Protein AF-A0A318LCQ3-F1 (afdb_monomer_lite)

InterPro domains:
  IPR036527 SCP2 sterol-binding domain superfamily [G3DSA:3.30.1050.10] (1-75)

Organism: NCBI:txid1477506

Foldseek 3Di:
DWEQAPVVRWIWDWDADPNDTDIDGHDDPPDQFYWYDHPVCVVDPDQTHTPDHDSVVVCVVVVSDDPDDDDDDDPDD

Structure (mmCIF, N/CA/C/O backbone):
data_AF-A0A318LCQ3-F1
#
_entry.id   AF-A0A318LCQ3-F1
#
loop_
_atom_site.group_PDB
_atom_site.id
_atom_site.type_symbol
_atom_site.label_atom_id
_atom_site.label_alt_id
_atom_site.label_comp_id
_atom_site.label_asym_id
_atom_site.label_entity_id
_atom_site.label_seq_id
_atom_site.pdbx_PDB_ins_code
_atom_site.Cartn_x
_atom_site.Cartn_y
_atom_site.Cartn_z
_atom_site.occupancy
_atom_site.B_iso_or_equiv
_atom_site.auth_seq_id
_atom_site.auth_comp_id
_atom_site.auth_asym_id
_atom_site.auth_atom_id
_atom_site.pdbx_PDB_model_num
ATOM 1 N N . MET A 1 1 ? 2.378 -6.581 1.964 1.00 89.94 1 MET A N 1
ATOM 2 C CA . MET A 1 1 ? 2.310 -5.533 3.000 1.00 89.94 1 MET A CA 1
ATOM 3 C C . MET A 1 1 ? 0.883 -5.048 3.208 1.00 89.94 1 MET A C 1
ATOM 5 O O . MET A 1 1 ? 0.176 -4.853 2.229 1.00 89.94 1 MET A O 1
ATOM 9 N N . GLY A 1 2 ? 0.456 -4.877 4.454 1.00 93.19 2 GLY A N 1
ATOM 10 C CA . GLY A 1 2 ? -0.819 -4.268 4.825 1.00 93.19 2 GLY A CA 1
ATOM 11 C C . GLY A 1 2 ? -0.661 -2.787 5.172 1.00 93.19 2 GLY A C 1
ATOM 12 O O . GLY A 1 2 ? 0.309 -2.410 5.823 1.00 93.19 2 GLY A O 1
ATOM 13 N N . LEU A 1 3 ? -1.616 -1.965 4.756 1.00 92.88 3 LEU A N 1
ATOM 14 C CA . LEU A 1 3 ? -1.727 -0.545 5.072 1.00 92.88 3 LEU A CA 1
ATOM 15 C C . LEU A 1 3 ? -3.011 -0.345 5.869 1.00 92.88 3 LEU A C 1
ATOM 17 O O . LEU A 1 3 ? -4.091 -0.686 5.383 1.00 92.88 3 LEU A O 1
ATOM 21 N N . ALA A 1 4 ? -2.889 0.177 7.083 1.00 94.25 4 ALA A N 1
ATOM 22 C CA . ALA A 1 4 ? -4.015 0.557 7.921 1.00 94.25 4 ALA A CA 1
ATOM 23 C C . ALA A 1 4 ? -4.072 2.085 8.011 1.00 94.25 4 ALA A C 1
ATOM 25 O O . ALA A 1 4 ? -3.227 2.707 8.660 1.00 94.25 4 ALA A O 1
ATOM 26 N N . PHE A 1 5 ? -5.064 2.679 7.351 1.00 93.50 5 PHE A N 1
ATOM 27 C CA . PHE A 1 5 ? -5.282 4.118 7.347 1.00 93.50 5 PHE A CA 1
ATOM 28 C C . PHE A 1 5 ? -6.014 4.534 8.619 1.00 93.50 5 PHE A C 1
ATOM 30 O O . PHE A 1 5 ? -7.134 4.107 8.891 1.00 93.50 5 PHE A O 1
ATOM 37 N N . THR A 1 6 ? -5.356 5.351 9.429 1.00 92.75 6 THR A N 1
ATOM 38 C CA . THR A 1 6 ? -5.855 5.779 10.744 1.00 92.75 6 THR A CA 1
ATOM 39 C C . THR A 1 6 ? -6.869 6.919 10.657 1.00 92.75 6 THR A C 1
ATOM 41 O O . THR A 1 6 ? -7.672 7.092 11.570 1.00 92.75 6 THR A O 1
ATOM 44 N N . ASP A 1 7 ? -6.865 7.666 9.554 1.00 92.75 7 ASP A N 1
ATOM 45 C CA . ASP A 1 7 ? -7.764 8.781 9.258 1.00 92.75 7 ASP A CA 1
ATOM 46 C C . ASP A 1 7 ? -9.077 8.331 8.604 1.00 92.75 7 ASP A C 1
ATOM 48 O O . ASP A 1 7 ? -10.143 8.820 8.976 1.00 92.75 7 ASP A O 1
ATOM 52 N N . SER A 1 8 ? -9.021 7.389 7.659 1.00 93.31 8 SER A N 1
ATOM 53 C CA . SER A 1 8 ? -10.209 6.852 6.978 1.00 93.31 8 SER A CA 1
ATOM 54 C C . SER A 1 8 ? -10.741 5.554 7.594 1.00 93.31 8 SER A C 1
ATOM 56 O O . SER A 1 8 ? -11.894 5.189 7.366 1.00 93.31 8 SER A O 1
ATOM 58 N N . GLY A 1 9 ? -9.921 4.840 8.372 1.00 92.81 9 GLY A N 1
ATOM 59 C CA . GLY A 1 9 ? -10.217 3.485 8.847 1.00 92.81 9 GLY A CA 1
ATOM 60 C C . GLY A 1 9 ? -10.081 2.411 7.762 1.00 92.81 9 GLY A C 1
ATOM 61 O O . GLY A 1 9 ? -10.320 1.231 8.035 1.00 92.81 9 GLY A O 1
ATOM 62 N N . GLU A 1 10 ? -9.702 2.795 6.542 1.00 94.12 10 GLU A N 1
ATOM 63 C CA . GLU A 1 10 ? -9.519 1.870 5.432 1.00 94.12 10 GLU A CA 1
ATOM 64 C C . GLU A 1 10 ? -8.327 0.949 5.670 1.00 94.12 10 GLU A C 1
ATOM 66 O O . GLU A 1 10 ? -7.322 1.294 6.298 1.00 94.12 10 GLU A O 1
ATOM 71 N N . GLN A 1 11 ? -8.438 -0.258 5.136 1.00 95.62 11 GLN A N 1
ATOM 72 C CA . GLN A 1 11 ? -7.384 -1.251 5.200 1.00 95.62 11 GLN A CA 1
ATOM 73 C C . GLN A 1 11 ? -7.183 -1.827 3.815 1.00 95.62 11 GLN A C 1
ATOM 75 O O . GLN A 1 11 ? -8.147 -2.251 3.176 1.00 95.62 11 GLN A O 1
ATOM 80 N N . VAL A 1 12 ? -5.936 -1.875 3.364 1.00 94.75 12 VAL A N 1
ATOM 81 C CA . VAL A 1 12 ? -5.585 -2.486 2.082 1.00 94.75 12 VAL A CA 1
ATOM 82 C C . VAL A 1 12 ? -4.326 -3.322 2.211 1.00 94.75 12 VAL A C 1
ATOM 84 O O . VAL A 1 12 ? -3.456 -3.072 3.038 1.00 94.75 12 VAL A O 1
ATOM 87 N N . THR A 1 13 ? -4.202 -4.316 1.349 1.00 93.81 13 THR A N 1
ATOM 88 C CA . THR A 1 13 ? -2.999 -5.114 1.177 1.00 93.81 13 THR A CA 1
ATOM 89 C C . THR A 1 13 ? -2.402 -4.811 -0.184 1.00 93.81 13 THR A C 1
ATOM 91 O O . THR A 1 13 ? -3.056 -4.972 -1.212 1.00 93.81 13 THR A O 1
ATOM 94 N N . VAL A 1 14 ? -1.130 -4.430 -0.181 1.00 91.00 14 VAL A N 1
ATOM 95 C CA . VAL A 1 14 ? -0.311 -4.195 -1.366 1.00 91.00 14 VAL A CA 1
ATOM 96 C C . VAL A 1 14 ? 0.658 -5.361 -1.541 1.00 91.00 14 VAL A C 1
ATOM 98 O O . VAL A 1 14 ? 1.334 -5.786 -0.593 1.00 91.00 14 VAL A O 1
ATOM 101 N N . ARG A 1 15 ? 0.716 -5.909 -2.756 1.00 89.31 15 ARG A N 1
ATOM 102 C CA . ARG A 1 15 ? 1.624 -6.999 -3.140 1.00 89.31 15 ARG A CA 1
ATOM 103 C C . ARG A 1 15 ? 2.201 -6.759 -4.521 1.00 89.31 15 ARG A C 1
ATOM 105 O O . ARG A 1 15 ? 1.484 -6.330 -5.415 1.00 89.31 15 ARG A O 1
ATOM 112 N N . VAL A 1 16 ? 3.452 -7.158 -4.717 1.00 87.19 16 VAL A N 1
ATOM 113 C CA . VAL A 1 16 ? 4.040 -7.283 -6.052 1.00 87.19 16 VAL A CA 1
ATOM 114 C C . VAL A 1 16 ? 4.039 -8.754 -6.444 1.00 87.19 16 VAL A C 1
ATOM 116 O O . VAL A 1 16 ? 4.553 -9.604 -5.718 1.00 87.19 16 VAL A O 1
ATOM 119 N N . ARG A 1 17 ? 3.426 -9.082 -7.582 1.00 87.56 17 ARG A N 1
ATOM 120 C CA . ARG A 1 17 ? 3.446 -10.431 -8.161 1.00 87.56 17 ARG A CA 1
ATOM 121 C C . ARG A 1 17 ? 3.700 -10.338 -9.647 1.00 87.56 17 ARG A C 1
ATOM 123 O O . ARG A 1 17 ? 2.971 -9.644 -10.340 1.00 87.56 17 ARG A O 1
ATOM 130 N N . HIS A 1 18 ? 4.712 -11.057 -10.129 1.00 90.06 18 HIS A N 1
ATOM 131 C CA . HIS A 1 18 ? 5.080 -11.059 -11.549 1.00 90.06 18 HIS A CA 1
ATOM 132 C C . HIS A 1 18 ? 5.237 -9.637 -12.120 1.00 90.06 18 HIS A C 1
ATOM 134 O O . HIS A 1 18 ? 4.718 -9.344 -13.189 1.00 90.06 18 HIS A O 1
ATOM 140 N N . GLN A 1 19 ? 5.920 -8.754 -11.380 1.00 87.62 19 GLN A N 1
ATOM 141 C CA . GLN A 1 19 ? 6.126 -7.342 -11.747 1.00 87.62 19 GLN A CA 1
ATOM 142 C C . GLN A 1 19 ? 4.839 -6.495 -11.812 1.00 87.62 19 GLN A C 1
ATOM 144 O O . GLN A 1 19 ? 4.853 -5.388 -12.337 1.00 87.62 19 GLN A O 1
ATOM 149 N N . VAL A 1 20 ? 3.732 -6.981 -11.245 1.00 89.62 20 VAL A N 1
ATOM 150 C CA . VAL A 1 20 ? 2.469 -6.242 -11.145 1.00 89.62 20 VAL A CA 1
ATOM 151 C C . VAL A 1 20 ? 2.201 -5.873 -9.693 1.00 89.62 20 VAL A C 1
ATOM 153 O O . VAL A 1 20 ? 2.208 -6.742 -8.816 1.00 89.62 20 VAL A O 1
ATOM 156 N N . LEU A 1 21 ? 1.928 -4.590 -9.452 1.00 90.00 21 LEU A N 1
ATOM 157 C CA . LEU A 1 2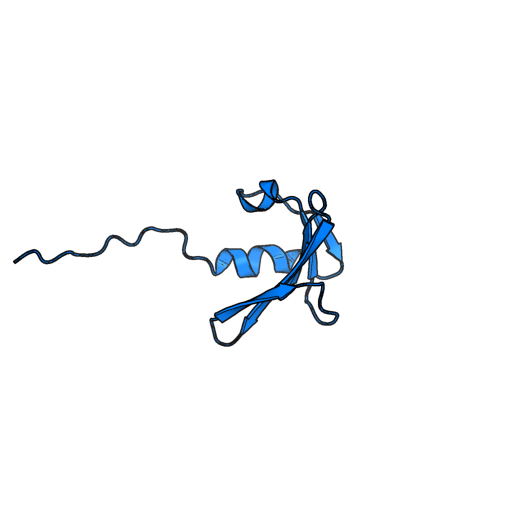1 ? 1.406 -4.108 -8.179 1.00 90.00 21 LEU A CA 1
ATOM 158 C C . LEU A 1 21 ? -0.086 -4.446 -8.088 1.00 90.00 21 LEU A C 1
ATOM 160 O O . LEU A 1 21 ? -0.888 -4.014 -8.913 1.00 90.00 21 LEU A O 1
ATOM 164 N N . VAL A 1 22 ? -0.455 -5.227 -7.081 1.00 91.56 22 VAL A N 1
ATOM 165 C CA . VAL A 1 22 ? -1.831 -5.632 -6.799 1.00 91.56 22 VAL A CA 1
ATOM 166 C C . VAL A 1 22 ? -2.242 -5.033 -5.464 1.00 91.56 22 VAL A C 1
ATOM 168 O O . VAL A 1 22 ? -1.560 -5.229 -4.455 1.00 91.56 22 VAL A O 1
ATOM 171 N N . VAL A 1 23 ? -3.376 -4.338 -5.468 1.00 93.25 23 VAL A N 1
ATOM 172 C CA . VAL A 1 23 ? -4.001 -3.766 -4.276 1.00 93.25 23 VAL A CA 1
ATOM 173 C C . VAL A 1 23 ? -5.320 -4.488 -4.036 1.00 93.25 23 VAL A C 1
ATOM 175 O O . VAL A 1 23 ? -6.134 -4.625 -4.947 1.00 93.25 23 VAL A O 1
ATOM 178 N N . THR A 1 24 ? -5.515 -4.985 -2.821 1.00 95.06 24 THR A N 1
ATOM 179 C CA . THR A 1 24 ? -6.751 -5.651 -2.390 1.00 95.06 24 THR A CA 1
ATOM 180 C C . THR A 1 24 ? -7.246 -5.033 -1.098 1.00 95.06 24 THR A C 1
ATOM 182 O O . THR A 1 24 ? -6.430 -4.712 -0.239 1.00 95.06 24 THR A O 1
ATOM 185 N N . GLU A 1 25 ? -8.557 -4.919 -0.926 1.00 96.06 25 GLU A N 1
ATOM 186 C CA . GLU A 1 25 ? -9.152 -4.472 0.336 1.00 96.06 25 GLU A CA 1
ATOM 187 C C . GLU A 1 25 ? -8.871 -5.457 1.484 1.00 96.06 25 GLU A C 1
ATOM 189 O O . GLU A 1 25 ? -8.802 -6.675 1.292 1.00 96.06 25 GLU A O 1
ATOM 194 N N . GLY A 1 26 ? -8.709 -4.912 2.689 1.00 95.06 26 GLY A N 1
ATOM 195 C CA . GLY A 1 26 ? -8.404 -5.633 3.922 1.00 95.06 26 GLY A CA 1
ATOM 196 C C . GLY A 1 26 ? -6.918 -5.939 4.138 1.00 95.06 26 GLY A C 1
ATOM 197 O O . GLY A 1 26 ? -6.063 -5.712 3.279 1.00 95.06 26 GLY A O 1
ATOM 198 N N . ILE A 1 27 ? -6.605 -6.486 5.318 1.00 94.75 27 ILE A N 1
ATOM 199 C CA . ILE A 1 27 ? -5.260 -6.946 5.690 1.00 94.75 27 ILE A CA 1
ATOM 200 C C . ILE A 1 27 ? -5.162 -8.455 5.497 1.00 94.75 27 ILE A C 1
ATOM 202 O O . ILE A 1 27 ? -5.896 -9.229 6.111 1.00 94.75 27 ILE A O 1
ATOM 206 N N . ALA A 1 28 ? -4.236 -8.893 4.653 1.00 90.94 28 ALA A N 1
ATOM 207 C CA . ALA A 1 28 ? -3.988 -10.309 4.467 1.00 90.94 28 ALA A CA 1
ATOM 208 C C . ALA A 1 28 ? -3.156 -10.909 5.610 1.00 90.94 28 ALA A C 1
ATOM 210 O O . ALA A 1 28 ? -2.142 -10.350 6.018 1.00 90.94 28 ALA A O 1
ATOM 211 N N . ASN A 1 29 ? -3.524 -12.121 6.032 1.00 86.44 29 ASN A N 1
ATOM 212 C CA . ASN A 1 29 ? -2.890 -12.834 7.151 1.00 86.44 29 ASN A CA 1
ATOM 213 C C . ASN A 1 29 ? -1.447 -13.306 6.890 1.00 86.44 29 ASN A C 1
ATOM 215 O O . ASN A 1 29 ? -0.766 -13.733 7.812 1.00 86.44 29 ASN A O 1
ATOM 219 N N . ASN A 1 30 ? -0.992 -13.284 5.638 1.00 85.62 30 ASN A N 1
ATOM 220 C CA . ASN A 1 30 ? 0.337 -13.728 5.210 1.00 85.62 30 ASN A CA 1
ATOM 221 C C . ASN A 1 3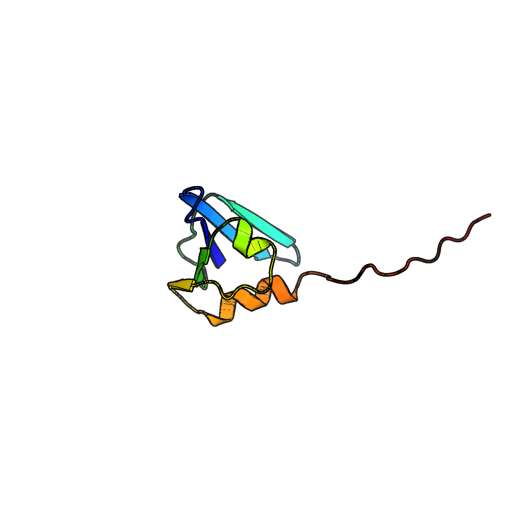0 ? 1.134 -12.588 4.554 1.00 85.62 30 ASN A C 1
ATOM 223 O O . ASN A 1 30 ? 1.793 -12.796 3.536 1.00 85.62 30 ASN A O 1
ATOM 227 N N . GLY A 1 31 ? 0.972 -11.366 5.059 1.00 81.56 31 GLY A N 1
ATOM 228 C CA . GLY A 1 31 ? 1.795 -10.224 4.669 1.00 81.56 31 GLY A CA 1
ATOM 229 C C . GLY A 1 31 ? 3.051 -10.107 5.532 1.00 81.56 31 GLY A C 1
ATOM 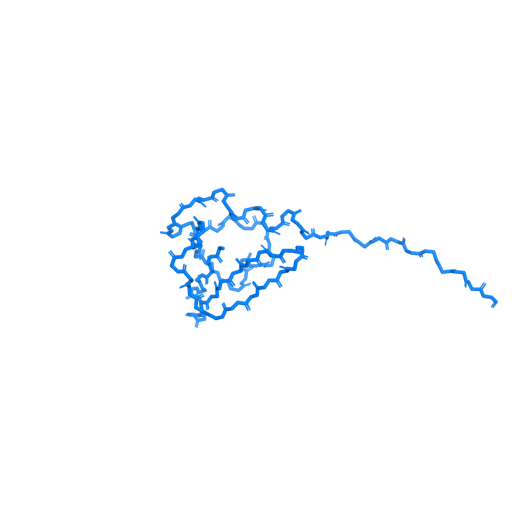230 O O . GLY A 1 31 ? 3.039 -10.501 6.692 1.00 81.56 31 GLY A O 1
ATOM 231 N N . ASP A 1 32 ? 4.102 -9.524 4.963 1.00 86.75 32 ASP A N 1
ATOM 232 C CA . ASP A 1 32 ? 5.410 -9.350 5.618 1.00 86.75 32 ASP A CA 1
ATOM 233 C C . ASP A 1 32 ? 5.352 -8.333 6.771 1.00 86.75 32 ASP A C 1
ATOM 235 O O . ASP A 1 32 ? 5.988 -8.497 7.810 1.00 86.75 32 ASP A O 1
ATOM 239 N N . ALA A 1 33 ? 4.522 -7.299 6.604 1.00 91.06 33 ALA A N 1
ATOM 240 C CA . ALA A 1 33 ? 4.285 -6.264 7.599 1.00 91.06 33 ALA A CA 1
ATOM 241 C C . ALA A 1 33 ? 2.917 -5.603 7.426 1.00 91.06 33 ALA A C 1
ATOM 243 O O . ALA A 1 33 ? 2.327 -5.645 6.338 1.00 91.06 33 ALA A O 1
ATOM 244 N N . VAL A 1 34 ? 2.449 -4.960 8.494 1.00 92.25 34 VAL A N 1
ATOM 245 C CA . VAL A 1 34 ? 1.320 -4.027 8.516 1.00 92.25 34 VAL A CA 1
ATOM 246 C C . VAL A 1 34 ? 1.819 -2.704 9.076 1.00 92.25 34 VAL A C 1
ATOM 248 O O . VAL A 1 34 ? 2.376 -2.670 10.173 1.00 92.25 34 VAL A O 1
ATOM 251 N N . VAL A 1 35 ? 1.596 -1.622 8.339 1.00 91.62 35 VAL A N 1
ATOM 252 C CA . VAL A 1 35 ? 1.958 -0.261 8.747 1.00 91.62 35 VAL A CA 1
ATOM 253 C C . VAL A 1 35 ? 0.710 0.573 9.005 1.00 91.62 35 VAL A C 1
ATOM 255 O O . VAL A 1 35 ? -0.312 0.407 8.336 1.00 91.62 35 VAL A O 1
ATOM 258 N N . GLU A 1 36 ? 0.802 1.460 9.987 1.00 91.81 36 GLU A N 1
ATOM 259 C CA . GLU A 1 36 ? -0.195 2.486 10.275 1.00 91.81 36 GLU A CA 1
ATOM 260 C C . GLU A 1 36 ? 0.258 3.821 9.699 1.00 91.81 36 GLU A C 1
ATOM 262 O O . GLU A 1 36 ? 1.397 4.256 9.901 1.00 91.81 36 GLU A O 1
ATOM 267 N N . LEU A 1 37 ? -0.652 4.450 8.961 1.00 90.12 37 LEU A N 1
ATOM 268 C CA . LEU A 1 37 ? -0.423 5.725 8.296 1.00 90.12 37 LEU A CA 1
ATOM 269 C C . LEU A 1 37 ? -1.736 6.490 8.096 1.00 90.12 37 LEU A C 1
ATOM 271 O O . LEU A 1 37 ? -2.815 6.002 8.426 1.00 90.12 37 LEU A O 1
ATOM 275 N N . THR A 1 38 ? -1.644 7.699 7.566 1.00 90.06 38 THR A N 1
ATOM 276 C CA . THR A 1 38 ? -2.758 8.511 7.063 1.00 90.06 38 THR A CA 1
ATOM 277 C C . THR A 1 38 ? -2.640 8.682 5.552 1.00 90.06 38 THR A C 1
ATOM 279 O O . THR A 1 38 ? -1.578 8.444 4.971 1.00 90.06 38 THR A O 1
ATOM 282 N N . GLY A 1 39 ? -3.694 9.152 4.884 1.00 85.31 39 GLY A N 1
ATOM 283 C CA . GLY A 1 39 ? -3.608 9.506 3.464 1.00 85.31 39 GLY A CA 1
ATOM 284 C C . GLY A 1 39 ? -2.535 10.567 3.179 1.00 85.31 39 GLY A C 1
ATOM 285 O O . GLY A 1 39 ? -1.896 10.533 2.129 1.00 85.31 39 GLY A O 1
ATOM 286 N N . ALA A 1 40 ? -2.276 11.470 4.130 1.00 84.25 40 ALA A N 1
ATOM 287 C CA . ALA A 1 40 ? -1.229 12.483 4.011 1.00 84.25 40 ALA A CA 1
ATOM 288 C C . ALA A 1 40 ? 0.189 11.882 4.023 1.00 84.25 40 ALA A C 1
ATOM 290 O O . ALA A 1 40 ? 1.079 12.399 3.347 1.00 84.25 40 ALA A O 1
ATOM 291 N N . ASP A 1 41 ? 0.394 10.768 4.727 1.00 83.75 41 ASP A N 1
ATOM 292 C CA . ASP A 1 41 ? 1.701 10.106 4.815 1.00 83.75 41 ASP A CA 1
ATOM 293 C C . ASP A 1 41 ? 2.116 9.439 3.497 1.00 83.75 41 ASP A C 1
ATOM 295 O O . ASP A 1 41 ? 3.307 9.276 3.242 1.00 83.75 41 ASP A O 1
ATOM 299 N N . LEU A 1 42 ? 1.160 9.116 2.615 1.00 79.06 42 LEU A N 1
ATOM 300 C CA . LEU A 1 42 ? 1.451 8.592 1.274 1.00 79.06 42 LEU A CA 1
ATOM 301 C C . LEU A 1 42 ? 2.111 9.623 0.351 1.00 79.06 42 LEU A C 1
ATOM 303 O O . LEU A 1 42 ? 2.757 9.248 -0.626 1.00 79.06 42 LEU A O 1
ATOM 307 N N . ALA A 1 43 ? 1.932 10.916 0.625 1.00 73.44 43 ALA A N 1
ATOM 308 C CA . ALA A 1 43 ? 2.424 11.987 -0.235 1.00 73.44 43 ALA A CA 1
ATOM 309 C C . ALA A 1 43 ? 3.910 12.333 -0.007 1.00 73.44 43 ALA A C 1
ATOM 311 O O . ALA A 1 43 ? 4.438 13.196 -0.710 1.00 73.44 43 ALA A O 1
ATOM 312 N N . GLY A 1 44 ? 4.597 11.710 0.961 1.00 64.12 44 GLY A N 1
ATOM 313 C CA . GLY A 1 44 ? 5.923 12.152 1.403 1.00 64.12 44 GLY A CA 1
ATOM 314 C C . GLY A 1 44 ? 6.894 11.051 1.835 1.00 64.12 44 GLY A C 1
ATOM 315 O O . GLY A 1 44 ? 6.604 9.861 1.809 1.00 64.12 44 GLY A O 1
ATOM 316 N N . THR A 1 45 ? 8.088 11.480 2.257 1.00 61.78 45 THR A N 1
ATOM 317 C CA . THR A 1 45 ? 9.150 10.663 2.881 1.00 61.78 45 THR A CA 1
ATOM 318 C C . THR A 1 45 ? 8.901 10.422 4.375 1.00 61.78 45 THR A C 1
ATOM 320 O O . THR A 1 45 ? 9.847 10.325 5.158 1.00 61.78 45 THR A O 1
ATOM 323 N N . THR A 1 46 ? 7.641 10.419 4.807 1.00 62.69 46 THR A N 1
ATOM 324 C CA . THR A 1 46 ? 7.291 10.334 6.224 1.00 62.69 46 THR A CA 1
ATOM 325 C C . THR A 1 46 ? 7.559 8.921 6.736 1.00 62.69 46 THR A C 1
ATOM 327 O O . THR A 1 46 ? 7.204 7.927 6.102 1.00 62.69 46 THR A O 1
ATOM 330 N N . SER A 1 47 ? 8.216 8.820 7.890 1.00 69.25 47 SER A N 1
ATOM 331 C CA . SER A 1 47 ? 8.412 7.550 8.586 1.00 69.25 47 SER A CA 1
ATOM 332 C C . SER A 1 47 ? 7.066 7.048 9.112 1.00 69.25 47 SER A C 1
ATOM 334 O O . SER A 1 47 ? 6.531 7.616 10.064 1.00 69.25 47 SER A O 1
ATOM 336 N N . VAL A 1 48 ? 6.516 6.007 8.486 1.00 77.81 48 VAL A N 1
ATOM 337 C CA . VAL A 1 48 ? 5.297 5.331 8.953 1.00 77.81 48 VAL A CA 1
ATOM 338 C C . VAL A 1 48 ? 5.586 4.461 10.171 1.00 77.81 48 VAL A C 1
ATOM 340 O O . VAL A 1 48 ? 6.709 3.992 10.375 1.00 77.81 48 VAL A O 1
ATOM 343 N N . THR A 1 49 ? 4.559 4.228 10.982 1.00 82.31 49 THR A N 1
ATOM 344 C CA . THR A 1 49 ? 4.688 3.400 12.183 1.00 82.31 49 THR A CA 1
ATOM 345 C C . THR A 1 49 ? 4.382 1.950 11.830 1.00 82.31 49 THR A C 1
ATOM 347 O O . THR A 1 49 ? 3.322 1.648 11.285 1.00 82.31 49 THR A O 1
ATOM 350 N N . SER A 1 50 ? 5.298 1.028 12.137 1.00 82.81 50 SER A N 1
ATOM 351 C CA . SER A 1 50 ? 5.010 -0.402 11.999 1.00 82.81 50 SER A CA 1
ATOM 352 C C . SER A 1 50 ? 4.030 -0.840 13.086 1.00 82.81 50 SER A C 1
ATOM 354 O O . SER A 1 50 ? 4.282 -0.640 14.274 1.00 82.81 50 SER A O 1
ATOM 356 N N . LYS A 1 51 ? 2.915 -1.444 12.673 1.00 82.44 51 LYS A N 1
ATOM 357 C CA . LYS A 1 51 ? 1.906 -2.027 13.565 1.00 82.44 51 LYS A CA 1
ATOM 358 C C . LYS A 1 51 ? 2.248 -3.473 13.916 1.00 82.44 51 LYS A C 1
ATOM 360 O O . LYS A 1 51 ? 2.019 -3.912 15.040 1.00 82.44 51 LYS A O 1
ATOM 365 N N . SER A 1 52 ? 2.764 -4.230 12.946 1.00 87.06 52 SER A N 1
ATOM 366 C CA . SER A 1 52 ? 3.170 -5.630 13.116 1.00 87.06 52 SER A CA 1
ATOM 367 C C . SER A 1 52 ? 4.039 -6.112 11.954 1.00 87.06 52 SER A C 1
ATOM 369 O O . SER A 1 52 ? 3.824 -5.679 10.824 1.00 87.06 52 SER A O 1
ATOM 371 N N . GLY A 1 53 ? 4.911 -7.092 12.197 1.00 87.38 53 GLY A N 1
ATOM 372 C CA . GLY A 1 53 ? 5.778 -7.684 11.171 1.00 87.38 53 GLY A CA 1
ATOM 373 C C . GLY A 1 53 ? 7.089 -6.919 10.992 1.00 87.38 53 GLY A C 1
ATOM 374 O O . GLY A 1 53 ? 7.548 -6.266 11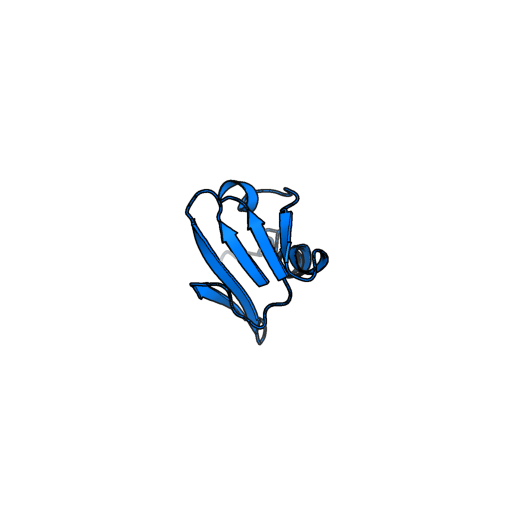.929 1.00 87.38 53 GLY A O 1
ATOM 375 N N . ASP A 1 54 ? 7.696 -7.033 9.813 1.00 84.56 54 ASP A N 1
ATOM 376 C CA . ASP A 1 54 ? 9.011 -6.456 9.519 1.00 84.56 54 ASP A CA 1
ATOM 377 C C . ASP A 1 54 ? 8.928 -4.950 9.176 1.00 84.56 54 ASP A C 1
ATOM 379 O O . ASP A 1 54 ? 8.375 -4.584 8.135 1.00 84.56 54 ASP A O 1
ATOM 383 N N . PRO A 1 55 ? 9.466 -4.041 10.012 1.00 74.06 55 PRO A N 1
ATOM 384 C CA . PRO A 1 55 ? 9.462 -2.610 9.713 1.00 74.06 55 PRO A CA 1
ATOM 385 C C . PRO A 1 55 ? 10.291 -2.240 8.470 1.00 74.06 55 PRO A C 1
ATOM 387 O O . PRO A 1 55 ? 10.044 -1.187 7.878 1.00 74.06 55 PRO A O 1
ATOM 390 N N . GLU A 1 56 ? 11.238 -3.081 8.046 1.00 82.62 56 GLU A N 1
ATOM 391 C CA . GLU A 1 56 ? 12.068 -2.843 6.858 1.00 82.62 56 GLU A CA 1
ATOM 392 C C . GLU A 1 56 ? 11.333 -3.160 5.544 1.00 82.62 56 GLU A C 1
ATOM 394 O O . GLU A 1 56 ? 11.766 -2.722 4.480 1.00 82.62 56 GLU A O 1
ATOM 399 N N . ALA A 1 57 ? 10.165 -3.810 5.599 1.00 82.44 57 ALA A N 1
ATOM 400 C CA . ALA A 1 57 ? 9.368 -4.134 4.413 1.00 82.44 57 ALA A CA 1
ATOM 401 C C . ALA A 1 57 ? 8.648 -2.918 3.787 1.00 82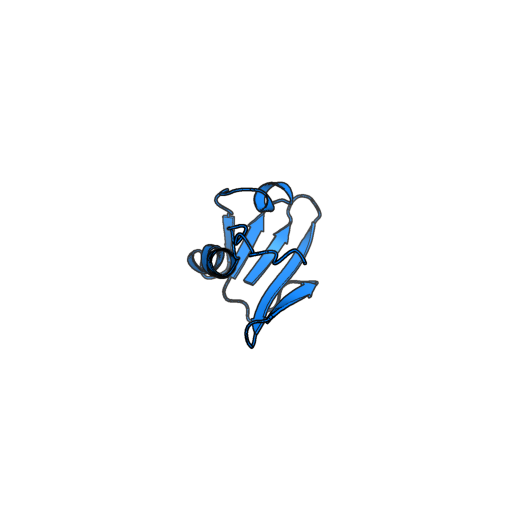.44 57 ALA A C 1
ATOM 403 O O . ALA A 1 57 ? 8.198 -2.985 2.644 1.00 82.44 57 ALA A O 1
ATOM 404 N N . TRP A 1 58 ? 8.511 -1.798 4.511 1.00 83.38 58 TRP A N 1
ATOM 405 C CA . TRP A 1 58 ? 7.869 -0.571 4.004 1.00 83.38 58 TRP A CA 1
ATOM 406 C C . TRP A 1 58 ? 8.617 0.117 2.848 1.00 83.38 58 TRP A C 1
ATOM 408 O O . TRP A 1 58 ? 7.984 0.440 1.838 1.00 83.38 58 TRP A O 1
ATOM 418 N N . PRO A 1 59 ? 9.936 0.372 2.942 1.00 79.81 59 PRO A N 1
ATOM 419 C CA . PRO A 1 59 ? 10.674 1.020 1.861 1.00 79.81 59 PRO A CA 1
ATOM 420 C C . PRO A 1 59 ? 10.788 0.178 0.582 1.00 79.81 59 PRO A C 1
ATOM 422 O O . PRO A 1 59 ? 10.946 0.762 -0.489 1.00 79.81 59 PRO A O 1
ATOM 425 N N . GLU A 1 60 ? 10.684 -1.154 0.651 1.00 81.06 60 GLU A N 1
ATOM 426 C CA . GLU A 1 60 ? 10.851 -2.038 -0.513 1.00 81.06 60 GLU A CA 1
ATOM 427 C C . GLU A 1 60 ? 9.915 -1.704 -1.693 1.00 81.06 60 GLU A C 1
ATOM 429 O O . GLU A 1 60 ? 10.416 -1.409 -2.781 1.00 81.06 60 GLU A O 1
ATOM 434 N N . PRO A 1 61 ? 8.574 -1.679 -1.538 1.00 78.19 61 PRO A N 1
ATOM 435 C CA . PRO A 1 61 ? 7.676 -1.351 -2.642 1.00 78.19 61 PRO A CA 1
ATOM 436 C C . PRO A 1 61 ? 7.813 0.098 -3.111 1.00 78.19 61 PRO A C 1
ATOM 438 O O . PRO A 1 61 ? 7.597 0.368 -4.290 1.00 78.19 61 PRO A O 1
ATOM 441 N N . LEU A 1 62 ? 8.205 1.026 -2.233 1.00 78.50 62 LEU A N 1
ATOM 442 C CA . LEU A 1 62 ? 8.475 2.412 -2.625 1.00 78.50 62 LEU A CA 1
ATOM 443 C C . LEU A 1 62 ? 9.726 2.532 -3.503 1.00 78.50 62 LEU A C 1
ATOM 445 O O . LEU A 1 62 ? 9.788 3.429 -4.343 1.00 78.50 62 LEU A O 1
ATOM 449 N N . GLY A 1 63 ? 10.706 1.645 -3.315 1.00 79.31 63 GLY A N 1
ATOM 450 C CA . GLY A 1 63 ? 11.911 1.556 -4.139 1.00 79.31 63 GLY A CA 1
ATOM 451 C C . GLY A 1 63 ? 11.668 0.990 -5.541 1.00 79.31 63 GLY A C 1
ATOM 452 O O . GLY A 1 63 ? 12.515 1.158 -6.410 1.00 79.31 63 GLY A O 1
ATOM 453 N N . LEU A 1 64 ? 10.518 0.350 -5.776 1.00 83.56 64 LEU A N 1
ATOM 454 C CA . LEU A 1 64 ? 10.125 -0.173 -7.091 1.00 83.56 64 LEU A CA 1
ATOM 455 C C . LEU A 1 64 ? 9.408 0.863 -7.966 1.00 83.56 64 LEU A C 1
ATOM 457 O O . LEU A 1 64 ? 9.153 0.595 -9.137 1.00 83.56 64 LEU A O 1
ATOM 461 N N . LEU A 1 65 ? 9.027 2.011 -7.402 1.00 82.88 65 LEU A N 1
ATOM 462 C CA . LEU A 1 65 ? 8.327 3.058 -8.135 1.00 82.88 65 LEU A CA 1
ATOM 463 C C . LEU A 1 65 ? 9.330 3.921 -8.899 1.00 82.88 65 LEU A C 1
ATOM 465 O O . LEU A 1 65 ? 10.220 4.525 -8.296 1.00 82.88 65 LEU A O 1
ATOM 469 N N . ASP A 1 66 ? 9.134 4.040 -10.210 1.00 82.88 66 ASP A N 1
ATOM 470 C CA . ASP A 1 66 ? 9.861 5.014 -11.018 1.00 82.88 66 ASP A CA 1
ATOM 471 C C . ASP A 1 66 ? 9.511 6.433 -10.551 1.00 82.88 66 ASP A C 1
ATOM 473 O O . ASP A 1 66 ? 8.345 6.830 -10.497 1.00 82.88 66 ASP A O 1
ATOM 477 N N . ARG A 1 67 ? 10.536 7.205 -10.184 1.00 74.69 67 ARG A N 1
ATOM 478 C CA . ARG A 1 67 ? 10.391 8.585 -9.683 1.00 74.69 67 ARG A CA 1
ATOM 479 C C . ARG A 1 67 ? 10.737 9.647 -10.718 1.00 74.69 67 ARG A C 1
ATOM 481 O O . ARG A 1 67 ? 10.486 10.827 -10.487 1.00 74.69 67 ARG A O 1
ATOM 488 N N . GLU A 1 68 ? 11.330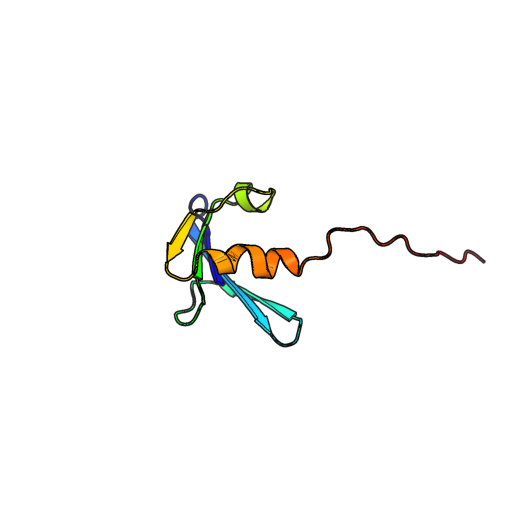 9.248 -11.836 1.00 78.19 68 GLU A N 1
ATOM 489 C CA . GLU A 1 68 ? 11.825 10.168 -12.851 1.00 78.19 68 GLU A CA 1
ATOM 490 C C . GLU A 1 68 ? 10.896 10.217 -14.061 1.00 78.19 68 GLU A C 1
ATOM 492 O O . GLU A 1 68 ? 10.448 9.195 -14.578 1.00 78.19 68 GLU A O 1
ATOM 497 N N . ILE A 1 69 ? 10.651 11.429 -14.561 1.00 72.25 69 ILE A N 1
ATOM 498 C CA . ILE A 1 69 ? 10.111 11.613 -15.905 1.00 72.25 69 ILE A CA 1
ATOM 499 C C . ILE A 1 69 ? 11.249 11.279 -16.862 1.00 72.25 69 ILE A C 1
ATOM 501 O O . ILE A 1 69 ? 12.147 12.093 -17.081 1.00 72.25 69 ILE A O 1
ATOM 505 N N . THR A 1 70 ? 11.228 10.081 -17.439 1.00 71.75 70 THR A N 1
ATOM 506 C CA . THR A 1 70 ? 12.144 9.764 -18.531 1.00 71.75 70 THR A CA 1
ATOM 507 C C . THR A 1 70 ? 11.788 10.664 -19.711 1.00 71.75 70 THR A C 1
ATOM 509 O O . THR A 1 70 ? 10.711 10.545 -20.299 1.00 71.75 70 THR A O 1
ATOM 512 N N . GLY A 1 71 ? 12.675 11.603 -20.047 1.00 75.00 71 GLY A N 1
ATOM 513 C CA . GLY A 1 71 ? 12.545 12.380 -21.274 1.00 75.00 71 GLY A CA 1
ATOM 514 C C . GLY A 1 71 ? 12.449 11.423 -22.459 1.00 75.00 71 GLY A C 1
ATOM 515 O O . GLY A 1 71 ? 13.273 10.520 -22.597 1.00 75.00 71 GLY A O 1
ATOM 516 N N . PHE A 1 72 ? 11.431 11.587 -23.297 1.00 80.88 72 PHE A N 1
ATOM 517 C CA . PHE A 1 72 ? 11.258 10.762 -24.486 1.00 80.88 72 PHE A CA 1
ATOM 518 C C . PHE A 1 72 ? 11.568 11.583 -25.737 1.00 80.88 72 PHE A C 1
ATOM 520 O O . PHE A 1 72 ? 11.230 12.763 -25.836 1.00 80.88 72 PHE A O 1
ATOM 527 N N . ASN A 1 73 ? 12.225 10.952 -26.708 1.00 83.25 73 ASN A N 1
ATOM 528 C CA . ASN A 1 73 ? 12.520 11.592 -27.982 1.00 83.25 73 ASN A CA 1
ATOM 529 C C . ASN A 1 73 ? 11.262 11.593 -28.851 1.00 83.25 73 ASN A C 1
ATOM 531 O O . ASN A 1 73 ? 10.779 10.536 -29.257 1.00 83.25 73 ASN A O 1
ATOM 535 N N . LEU A 1 74 ? 10.748 12.780 -29.164 1.00 82.38 74 LEU A N 1
ATOM 536 C CA . LEU A 1 74 ? 9.667 12.945 -30.127 1.00 82.38 74 LEU A CA 1
ATOM 537 C C . LEU A 1 74 ? 10.272 13.270 -31.502 1.00 82.38 74 LEU A C 1
ATOM 539 O O . LEU A 1 74 ? 10.701 14.396 -31.748 1.00 82.38 74 LEU A O 1
ATOM 543 N N . HIS A 1 75 ? 10.306 12.297 -32.415 1.00 80.00 75 HIS A N 1
ATOM 544 C CA . HIS A 1 75 ? 10.581 12.590 -33.823 1.00 80.00 75 HIS A CA 1
ATOM 545 C C . HIS A 1 75 ? 9.344 13.252 -34.442 1.00 80.00 75 HIS A C 1
ATOM 547 O O . HIS A 1 75 ? 8.376 12.575 -34.782 1.00 80.00 75 HIS A O 1
ATOM 553 N N . MET A 1 76 ? 9.369 14.580 -34.572 1.00 66.31 76 MET A N 1
ATOM 554 C CA . MET A 1 76 ? 8.382 15.315 -35.366 1.00 66.31 76 MET A CA 1
ATOM 555 C C . MET A 1 76 ? 8.761 15.230 -36.846 1.00 66.31 76 MET A C 1
ATOM 557 O O . MET A 1 76 ? 9.927 15.423 -37.194 1.00 66.31 76 MET A O 1
ATOM 561 N N . ARG A 1 77 ? 7.784 14.893 -37.688 1.00 62.09 77 ARG A N 1
ATOM 562 C CA . ARG A 1 77 ? 7.934 14.766 -39.140 1.00 62.09 77 ARG A CA 1
ATOM 563 C C . ARG A 1 77 ? 7.461 16.026 -39.847 1.00 62.09 77 ARG A C 1
ATOM 565 O O . ARG A 1 77 ? 6.458 16.601 -39.371 1.00 62.09 77 ARG A O 1
#

pLDDT: mean 84.59, std 8.59, range [61.78, 96.06]

Radius of gyration: 15.53 Å; chains: 1; bounding box: 23×29×53 Å

Sequence (77 aa):
MGLAFTDSGEQVTVRVRHQVLVVTEGIANNGDAVVELTGADLAGTTSVTSKSGDPEAWPEPLGLLDREITGFNLHMR

Secondary structure (DSSP, 8-state):
-EEEETTT--EEEEEEETTEEEEEES--TT-SEEEEE-GGGGGS---PEEEEE-GGGTHHHHHTS--S---------